Protein AF-A0A6A4VMK0-F1 (afdb_monomer_lite)

Sequence (117 aa):
MTNPLLDHQYSDLDQLSGPNRVLVPFLACGDLSGYDADLTYPLQLSEGAEYEYRPPNQPPINPPYQDAVEKKRTDQLAKPGGDCPTTPDAAVSLSASDVDRTAALSLQEPAGAEGDG

Radius of gyration: 29.6 Å; chains: 1; bounding box: 58×74×63 Å

Organism: Amphibalanus amphitrite (NCBI:txid1232801)

Secondary structure (DSSP, 8-state):
---TT-------GGG--GGGG--------S-TTS--TTS-----PPTTPPP-----SS--SS-TTHHHHHHHHTT-S----S-------------TT----------------PPP-

Structure (mmCIF, N/CA/C/O backbone):
data_AF-A0A6A4VMK0-F1
#
_entry.id   AF-A0A6A4VMK0-F1
#
loop_
_atom_site.group_PDB
_atom_site.id
_atom_site.type_symbol
_atom_site.label_atom_id
_atom_site.label_alt_id
_atom_site.label_comp_id
_atom_site.label_asym_id
_atom_site.label_entity_id
_atom_site.label_seq_id
_atom_site.pdbx_PDB_ins_code
_atom_site.Cartn_x
_atom_site.Cartn_y
_atom_site.Cartn_z
_atom_site.occupancy
_atom_site.B_iso_or_equiv
_atom_site.auth_seq_id
_atom_site.auth_comp_id
_atom_site.auth_asym_id
_atom_site.auth_atom_id
_atom_site.pdbx_PDB_model_num
ATOM 1 N N . MET A 1 1 ? -13.873 18.421 -17.972 1.00 53.84 1 MET A N 1
ATOM 2 C CA . MET A 1 1 ? -12.406 18.545 -18.091 1.00 53.84 1 MET A CA 1
ATOM 3 C C . MET A 1 1 ? -11.944 17.382 -18.947 1.00 53.84 1 MET A C 1
ATOM 5 O O . MET A 1 1 ? -12.157 16.248 -18.541 1.00 53.84 1 MET A O 1
ATOM 9 N N . THR A 1 2 ? -11.447 17.649 -20.152 1.00 66.62 2 THR A N 1
ATOM 10 C CA . THR A 1 2 ? -10.997 16.613 -21.097 1.00 66.62 2 THR A CA 1
ATOM 11 C C . THR A 1 2 ? -9.543 16.278 -20.784 1.00 66.62 2 THR A C 1
ATOM 13 O O . THR A 1 2 ? -8.748 17.195 -20.579 1.00 66.62 2 THR A O 1
ATOM 16 N N . ASN A 1 3 ? -9.206 14.992 -20.672 1.00 63.34 3 ASN A N 1
ATOM 17 C CA . ASN A 1 3 ? -7.841 14.562 -20.381 1.00 63.34 3 ASN A CA 1
ATOM 18 C C . ASN A 1 3 ? -6.935 14.925 -21.575 1.00 63.34 3 ASN A C 1
ATOM 20 O O . ASN A 1 3 ? -7.182 14.419 -22.667 1.00 63.34 3 ASN A O 1
ATOM 24 N N . PRO A 1 4 ? -5.898 15.765 -21.400 1.00 69.69 4 PRO A N 1
ATOM 25 C CA . PRO A 1 4 ? -5.036 16.200 -22.500 1.00 69.69 4 PRO A CA 1
ATOM 26 C C . PRO A 1 4 ? -4.181 15.072 -23.104 1.00 69.69 4 PRO A C 1
ATOM 28 O O . PRO A 1 4 ? -3.604 15.269 -24.165 1.00 69.69 4 PRO A O 1
ATOM 31 N N . LEU A 1 5 ? -4.099 13.903 -22.456 1.00 64.50 5 LEU A N 1
ATOM 32 C CA . LEU A 1 5 ? -3.435 12.705 -22.990 1.00 64.50 5 LEU A CA 1
ATOM 33 C C . LEU A 1 5 ? -4.340 11.868 -23.904 1.00 64.50 5 LEU A C 1
ATOM 35 O O . LEU A 1 5 ? -3.868 10.945 -24.558 1.00 64.50 5 LEU A O 1
ATOM 39 N N . LEU A 1 6 ? -5.639 12.163 -23.929 1.00 64.50 6 LEU A N 1
ATOM 40 C CA . LEU A 1 6 ? -6.609 11.532 -24.815 1.00 64.50 6 LEU A CA 1
ATOM 41 C C . LEU A 1 6 ? -7.049 12.591 -25.822 1.00 64.50 6 LEU A C 1
ATOM 43 O O . LEU A 1 6 ? -8.103 13.208 -25.687 1.00 64.50 6 LEU A O 1
ATOM 47 N N . ASP A 1 7 ? -6.207 12.823 -26.825 1.00 66.50 7 ASP A N 1
ATOM 48 C CA . ASP A 1 7 ? -6.467 13.778 -27.908 1.00 66.50 7 ASP A CA 1
ATOM 49 C C . ASP A 1 7 ? -7.640 13.357 -28.820 1.00 66.50 7 ASP A C 1
ATOM 51 O O . ASP A 1 7 ? -8.067 14.131 -29.678 1.00 66.50 7 ASP A O 1
ATOM 55 N N . HIS A 1 8 ? -8.188 12.150 -28.610 1.00 63.47 8 HIS A N 1
ATOM 56 C CA . HIS A 1 8 ? -9.253 11.523 -29.397 1.00 63.47 8 HIS A CA 1
ATOM 57 C C . HIS A 1 8 ? -8.963 11.511 -30.907 1.00 63.47 8 HIS A C 1
ATOM 59 O O . HIS A 1 8 ? -9.865 11.264 -31.711 1.00 63.47 8 HIS A O 1
ATOM 65 N N . GLN A 1 9 ? -7.704 11.715 -31.303 1.00 67.62 9 GLN A N 1
ATOM 66 C CA . GLN A 1 9 ? -7.255 11.637 -32.682 1.00 67.62 9 GLN A CA 1
ATOM 67 C C . GLN A 1 9 ? -6.930 10.181 -33.018 1.00 67.62 9 GLN A C 1
ATOM 69 O O . GLN A 1 9 ? -5.809 9.832 -33.383 1.00 67.62 9 GLN A O 1
ATOM 74 N N . TYR A 1 10 ? -7.937 9.309 -32.911 1.00 61.72 10 TYR A N 1
ATOM 75 C CA . TYR A 1 10 ? -7.879 7.945 -33.436 1.00 61.72 10 TYR A CA 1
ATOM 76 C C . TYR A 1 10 ? -7.913 8.021 -34.961 1.00 61.72 10 TYR A C 1
ATOM 78 O O . TYR A 1 10 ? -8.957 7.875 -35.593 1.00 61.72 10 TYR A O 1
ATOM 86 N N . SER A 1 11 ? -6.775 8.366 -35.548 1.00 61.66 11 SER A N 1
ATOM 87 C CA . SER A 1 11 ? -6.676 8.624 -36.975 1.00 61.66 11 SER A CA 1
ATOM 88 C C . SER A 1 11 ? -6.825 7.308 -37.736 1.00 61.66 11 SER A C 1
ATOM 90 O O . SER A 1 11 ? -5.925 6.476 -37.759 1.00 61.66 11 SER A O 1
ATOM 92 N N . ASP A 1 12 ? -8.017 7.157 -38.307 1.00 67.44 12 ASP A N 1
ATOM 93 C CA . ASP A 1 12 ? -8.429 6.246 -39.370 1.00 67.44 12 ASP A CA 1
ATOM 94 C C . ASP A 1 12 ? -8.102 4.754 -39.166 1.00 67.44 12 ASP A C 1
ATOM 96 O O . ASP A 1 12 ? -7.391 4.118 -39.946 1.00 67.44 12 ASP A O 1
ATOM 100 N N . LEU A 1 13 ? -8.697 4.161 -38.121 1.00 70.31 13 LEU A N 1
ATOM 101 C CA . LEU A 1 13 ? -8.710 2.702 -37.928 1.00 70.31 13 LEU A CA 1
ATOM 102 C C . LEU A 1 13 ? -9.263 1.954 -39.157 1.00 70.31 13 LEU A C 1
ATOM 104 O O . LEU A 1 13 ? -8.964 0.773 -39.347 1.00 70.31 13 LEU A O 1
ATOM 108 N N . ASP A 1 14 ? -10.031 2.637 -40.012 1.00 72.88 14 ASP A N 1
ATOM 109 C CA . ASP A 1 14 ? -10.562 2.078 -41.246 1.00 72.88 14 ASP A CA 1
ATOM 110 C C . ASP A 1 14 ? -9.512 1.902 -42.353 1.00 72.88 14 ASP A C 1
ATOM 112 O O . ASP A 1 14 ? -9.748 1.115 -43.272 1.00 72.88 14 ASP A O 1
ATOM 116 N N . GLN A 1 15 ? -8.334 2.528 -42.246 1.00 79.62 15 GLN A N 1
ATOM 117 C CA . GLN A 1 15 ? -7.203 2.309 -43.160 1.00 79.62 15 GLN A CA 1
ATOM 118 C C . GLN A 1 15 ? -6.342 1.096 -42.779 1.00 79.62 15 GLN A C 1
ATOM 120 O O . GLN A 1 15 ? -5.543 0.617 -43.590 1.00 79.62 15 GLN A O 1
ATOM 125 N N . LEU A 1 16 ? -6.492 0.569 -41.560 1.00 80.19 16 LEU A N 1
ATOM 126 C CA . LEU A 1 16 ? -5.772 -0.625 -41.132 1.00 80.19 16 LEU A CA 1
ATOM 127 C C . LEU A 1 16 ? -6.291 -1.837 -41.914 1.00 80.19 16 LEU A C 1
ATOM 129 O O . LEU A 1 16 ? -7.497 -2.030 -42.096 1.00 80.19 16 LEU A O 1
ATOM 133 N N . SER A 1 17 ? -5.368 -2.676 -42.378 1.00 83.19 17 SER A N 1
ATOM 134 C CA . SER A 1 17 ? -5.664 -3.906 -43.115 1.00 83.19 17 SER A CA 1
ATOM 135 C C . SER A 1 17 ? -4.905 -5.096 -42.530 1.00 83.19 17 SER A C 1
ATOM 137 O O . SER A 1 17 ? -3.923 -4.940 -41.797 1.00 83.19 17 SER A O 1
ATOM 139 N N . GLY A 1 18 ? -5.386 -6.305 -42.827 1.00 82.19 18 GLY A N 1
ATOM 140 C CA . GLY A 1 18 ? -4.782 -7.539 -42.328 1.00 82.19 18 GLY A CA 1
ATOM 141 C C . GLY A 1 18 ? -4.805 -7.631 -40.791 1.00 82.19 18 GLY A C 1
ATOM 142 O O . GLY A 1 18 ? -5.753 -7.149 -40.169 1.00 82.19 18 GLY A O 1
ATOM 143 N N . PRO A 1 19 ? -3.775 -8.229 -40.161 1.00 81.25 19 PRO A N 1
ATOM 144 C CA . PRO A 1 19 ? -3.701 -8.412 -38.707 1.00 81.25 19 PRO A CA 1
ATOM 145 C C . PRO A 1 19 ? -3.832 -7.117 -37.896 1.00 81.25 19 PRO A C 1
ATOM 147 O O . PRO A 1 19 ? -4.367 -7.142 -36.795 1.00 81.25 19 PRO A O 1
ATOM 150 N N . ASN A 1 20 ? -3.420 -5.977 -38.460 1.00 79.69 20 ASN A N 1
ATOM 151 C CA . ASN A 1 20 ? -3.481 -4.679 -37.786 1.00 79.69 20 ASN A CA 1
ATOM 152 C C . ASN A 1 20 ? -4.910 -4.103 -37.692 1.00 79.69 20 ASN A C 1
ATOM 154 O O . ASN A 1 20 ? -5.125 -3.173 -36.925 1.00 79.69 20 ASN A O 1
ATOM 158 N N . ARG A 1 21 ? -5.889 -4.641 -38.445 1.00 82.06 21 ARG A N 1
ATOM 159 C CA . ARG A 1 21 ? -7.324 -4.289 -38.322 1.00 82.06 21 ARG A CA 1
ATOM 160 C C . ARG A 1 21 ? -8.076 -5.205 -37.352 1.00 82.06 21 ARG A C 1
ATOM 162 O O . ARG A 1 21 ? -9.230 -4.947 -37.016 1.00 82.06 21 ARG A O 1
ATOM 169 N N . VAL A 1 22 ? -7.475 -6.322 -36.951 1.00 79.81 22 VAL A N 1
ATOM 170 C CA . VAL A 1 22 ? -8.162 -7.321 -36.133 1.00 79.81 22 VAL A CA 1
ATOM 171 C C . VAL A 1 22 ? -8.201 -6.824 -34.693 1.00 79.81 22 VAL A C 1
ATOM 173 O O . VAL A 1 22 ? -7.223 -6.932 -33.957 1.00 79.81 22 VAL A O 1
ATOM 176 N N . LEU A 1 23 ? -9.350 -6.288 -34.282 1.00 77.06 23 LEU A N 1
ATOM 177 C CA . LEU A 1 23 ? -9.625 -6.047 -32.871 1.00 77.06 23 LEU A CA 1
ATOM 178 C C . LEU A 1 23 ? -9.799 -7.401 -32.191 1.00 77.06 23 LEU A C 1
ATOM 180 O O . LEU A 1 23 ? -10.775 -8.113 -32.433 1.00 77.06 23 LEU A O 1
ATOM 184 N N . VAL A 1 24 ? -8.827 -7.765 -31.361 1.00 77.12 24 VAL A N 1
ATOM 185 C CA . VAL A 1 24 ? -8.915 -8.975 -30.548 1.00 77.12 24 VAL A CA 1
ATOM 186 C C . VAL A 1 24 ? -10.094 -8.793 -29.589 1.00 77.12 24 VAL A C 1
ATOM 188 O O . VAL A 1 24 ? -10.089 -7.823 -28.826 1.00 77.12 24 VAL A O 1
ATOM 191 N N . PRO A 1 25 ? -11.116 -9.671 -29.619 1.00 79.50 25 PRO A N 1
ATOM 192 C CA . PRO A 1 25 ? -12.228 -9.568 -28.692 1.00 79.50 25 PRO A CA 1
ATOM 193 C C . PRO A 1 25 ? -11.684 -9.729 -27.275 1.00 79.50 25 PRO A C 1
ATOM 195 O O . PRO A 1 25 ? -11.185 -10.789 -26.897 1.00 79.50 25 PRO A O 1
ATOM 198 N N . PHE A 1 26 ? -11.747 -8.649 -26.505 1.00 77.81 26 PHE A N 1
ATOM 199 C CA . PHE A 1 26 ? -11.390 -8.682 -25.101 1.00 77.81 26 PHE A CA 1
ATOM 200 C C . PHE A 1 26 ? -12.545 -9.315 -24.330 1.00 77.81 26 PHE A C 1
ATOM 202 O O . PHE A 1 26 ? -13.646 -8.766 -24.280 1.00 77.81 26 PHE A O 1
ATOM 209 N N . LEU A 1 27 ? -12.292 -10.481 -23.742 1.00 79.06 27 LEU A N 1
ATOM 210 C CA . LEU A 1 27 ? -13.208 -11.116 -22.810 1.00 79.06 27 LEU A CA 1
ATOM 211 C C . LEU A 1 27 ? -12.693 -10.846 -21.398 1.00 79.06 27 LEU A C 1
ATOM 213 O O . LEU A 1 27 ? -11.690 -11.422 -20.980 1.00 79.06 27 LEU A O 1
ATOM 217 N N . ALA A 1 28 ? -13.373 -9.958 -20.676 1.00 77.31 28 ALA A N 1
ATOM 218 C CA . ALA A 1 28 ? -13.147 -9.816 -19.247 1.00 77.31 28 ALA A CA 1
ATOM 219 C C . ALA A 1 28 ? -13.623 -11.105 -18.559 1.00 77.31 28 ALA A C 1
ATOM 221 O O . ALA A 1 28 ? -14.809 -11.432 -18.600 1.00 77.31 28 ALA A O 1
ATOM 222 N N . CYS A 1 29 ? -12.693 -11.848 -17.966 1.00 72.56 29 CYS A N 1
ATOM 223 C CA . CYS A 1 29 ? -12.980 -13.075 -17.233 1.00 72.56 29 CYS A CA 1
ATOM 224 C C . CYS A 1 29 ? -12.889 -12.786 -15.735 1.00 72.56 29 CYS A C 1
ATOM 226 O O . CYS A 1 29 ? -11.840 -12.371 -15.250 1.00 72.56 29 CYS A O 1
ATOM 228 N N . GLY A 1 30 ? -13.973 -13.020 -15.005 1.00 76.88 30 GLY A N 1
ATOM 229 C CA . GLY A 1 30 ? -14.033 -12.820 -13.563 1.00 76.88 30 GLY A CA 1
ATOM 230 C C . GLY A 1 30 ? -15.471 -12.893 -13.075 1.00 76.88 30 GLY A C 1
ATOM 231 O O . GLY A 1 30 ? -16.401 -12.588 -13.821 1.00 76.88 30 GLY A O 1
ATOM 232 N N . ASP A 1 31 ? -15.655 -13.335 -11.838 1.00 78.81 31 ASP A N 1
ATOM 233 C CA . ASP A 1 31 ? -16.954 -13.292 -11.184 1.00 78.81 31 ASP A CA 1
ATOM 234 C C . ASP A 1 31 ? -17.146 -11.919 -10.532 1.00 78.81 31 ASP A C 1
ATOM 236 O O . ASP A 1 31 ? -16.344 -11.503 -9.699 1.00 78.81 31 ASP A O 1
ATOM 240 N N . LEU A 1 32 ? -18.213 -11.219 -10.916 1.00 76.56 32 LEU A N 1
ATOM 241 C CA . LEU A 1 32 ? -18.583 -9.930 -10.325 1.00 76.56 32 LEU A CA 1
ATOM 242 C C . LEU A 1 32 ? -19.297 -10.087 -8.977 1.00 76.56 32 LEU A C 1
ATOM 244 O O . LEU A 1 32 ? -19.632 -9.092 -8.341 1.00 76.56 32 LEU A O 1
ATOM 248 N N . SER A 1 33 ? -19.579 -11.322 -8.557 1.00 83.25 33 SER A N 1
ATOM 249 C CA . SER A 1 33 ? -20.255 -11.611 -7.295 1.00 83.25 33 SER A CA 1
ATOM 250 C C . SER A 1 33 ? -19.313 -11.650 -6.082 1.00 83.25 33 SER A C 1
ATOM 252 O O . SER A 1 33 ? -19.782 -11.721 -4.945 1.00 83.25 33 SER A O 1
ATOM 254 N N . GLY A 1 34 ? -17.994 -11.585 -6.310 1.00 82.56 34 GLY A N 1
ATOM 255 C CA . GLY A 1 34 ? -16.959 -11.713 -5.285 1.00 82.56 34 GLY A CA 1
ATOM 256 C C . GLY A 1 34 ? -16.288 -10.403 -4.865 1.00 82.56 34 GLY A C 1
ATOM 257 O O . GLY A 1 34 ? -16.571 -9.322 -5.377 1.00 82.56 34 GLY A O 1
ATOM 258 N N . TYR A 1 35 ? -15.361 -10.521 -3.914 1.00 85.50 35 TYR A N 1
ATOM 259 C CA . TYR A 1 35 ? -14.512 -9.413 -3.493 1.00 85.50 35 TYR A CA 1
ATOM 260 C C . TYR A 1 35 ? -13.532 -9.038 -4.608 1.00 85.50 35 TYR A C 1
ATOM 262 O O . TYR A 1 35 ? -12.712 -9.851 -5.029 1.00 85.50 35 TYR A O 1
ATOM 270 N N . ASP A 1 36 ? -13.612 -7.792 -5.051 1.00 87.00 36 ASP A N 1
ATOM 271 C CA . ASP A 1 36 ? -12.612 -7.168 -5.916 1.00 87.00 36 ASP A CA 1
ATOM 272 C C . ASP A 1 36 ? -11.305 -6.897 -5.147 1.00 87.00 36 ASP A C 1
ATOM 274 O O . ASP A 1 36 ? -11.332 -6.316 -4.061 1.00 87.00 36 ASP A O 1
ATOM 278 N N . ALA A 1 37 ? -10.164 -7.304 -5.706 1.00 84.62 37 ALA A N 1
ATOM 279 C CA . ALA A 1 37 ? -8.848 -7.086 -5.108 1.00 84.62 37 ALA A CA 1
ATOM 280 C C . ALA A 1 37 ? -8.450 -5.600 -5.071 1.00 84.62 37 ALA A C 1
ATOM 282 O O . ALA A 1 37 ? -7.656 -5.206 -4.215 1.00 84.62 37 ALA A O 1
ATOM 283 N N . ASP A 1 38 ? -9.029 -4.782 -5.955 1.00 88.25 38 ASP A N 1
ATOM 284 C CA . ASP A 1 38 ? -8.747 -3.346 -6.036 1.00 88.25 38 ASP A CA 1
ATOM 285 C C . ASP A 1 38 ? -9.627 -2.516 -5.082 1.00 88.25 38 ASP A C 1
ATOM 287 O O . ASP A 1 38 ? -9.432 -1.305 -4.934 1.00 88.25 38 ASP A O 1
ATOM 291 N N . LEU A 1 39 ? -10.583 -3.150 -4.391 1.00 88.00 39 LEU A N 1
ATOM 292 C CA . LEU A 1 39 ? -11.480 -2.482 -3.452 1.00 88.00 39 LEU A CA 1
ATOM 293 C C . LEU A 1 39 ? -11.077 -2.704 -1.995 1.00 88.00 39 LEU A C 1
ATOM 295 O O . LEU A 1 39 ? -10.587 -3.751 -1.579 1.00 88.00 39 LEU A O 1
ATOM 299 N N . THR A 1 40 ? -11.355 -1.689 -1.180 1.00 91.00 40 THR A N 1
ATOM 300 C CA . THR A 1 40 ? -11.223 -1.772 0.276 1.00 91.00 40 THR A CA 1
ATOM 301 C C . THR A 1 40 ? -12.589 -2.046 0.896 1.00 91.00 40 THR A C 1
ATOM 303 O O . THR A 1 40 ? -13.507 -1.238 0.754 1.00 91.00 40 THR A O 1
ATOM 306 N N . TYR A 1 41 ? -12.717 -3.167 1.609 1.00 89.00 41 TYR A N 1
ATOM 307 C CA . TYR A 1 41 ? -13.944 -3.567 2.304 1.00 89.00 41 TYR A CA 1
ATOM 308 C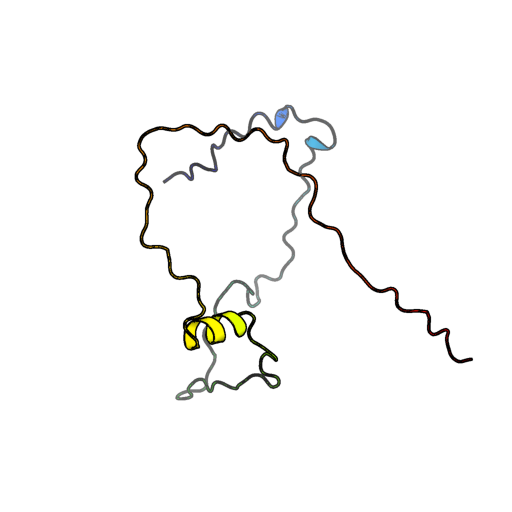 C . TYR A 1 41 ? -13.828 -3.334 3.814 1.00 89.00 41 TYR A C 1
ATOM 310 O O . TYR A 1 41 ? -12.745 -3.493 4.382 1.00 89.00 41 TYR A O 1
ATOM 318 N N . PRO A 1 42 ? -14.934 -2.986 4.493 1.00 88.81 42 PRO A N 1
ATOM 319 C CA . PRO A 1 42 ? -14.951 -2.905 5.946 1.00 88.81 42 PRO A CA 1
ATOM 320 C C . PRO A 1 42 ? -14.755 -4.292 6.572 1.00 88.81 42 PRO A C 1
ATOM 322 O O . PRO A 1 42 ? -15.254 -5.299 6.066 1.00 88.81 42 PRO A O 1
ATOM 325 N N . LEU A 1 43 ? -14.057 -4.337 7.708 1.00 89.69 43 LEU A N 1
ATOM 326 C CA . LEU A 1 43 ? -13.891 -5.566 8.478 1.00 89.69 43 LEU A CA 1
ATOM 327 C C . LEU A 1 43 ? -15.224 -5.978 9.109 1.00 89.69 43 LEU A C 1
ATOM 329 O O . LEU A 1 43 ? -15.879 -5.184 9.783 1.00 89.69 43 LEU A O 1
ATOM 333 N N . GLN A 1 44 ? -15.602 -7.240 8.921 1.00 90.50 44 GLN A N 1
ATOM 334 C CA . GLN A 1 44 ? -16.760 -7.838 9.581 1.00 90.50 44 GLN A CA 1
ATOM 335 C C . GLN A 1 44 ? -16.364 -8.263 10.998 1.00 90.50 44 GLN A C 1
ATOM 337 O O . GLN A 1 44 ? -15.923 -9.388 11.226 1.00 90.50 44 GLN A O 1
ATOM 342 N N . LEU A 1 45 ? -16.469 -7.332 11.943 1.00 92.81 45 LEU A N 1
ATOM 343 C CA . LEU A 1 45 ? -16.208 -7.572 13.361 1.00 92.81 45 LEU A CA 1
ATOM 344 C C . LEU A 1 45 ? -17.522 -7.897 14.086 1.00 92.81 45 LEU A C 1
ATOM 346 O O . LEU A 1 45 ? -18.588 -7.414 13.703 1.00 92.81 45 LEU A O 1
ATOM 350 N N . SER A 1 46 ? -17.458 -8.716 15.138 1.00 92.56 46 SER A N 1
ATOM 351 C CA . SER A 1 46 ? -18.601 -8.919 16.037 1.00 92.56 46 SER A CA 1
ATOM 352 C C . SER A 1 46 ? -18.967 -7.615 16.753 1.00 92.56 46 SER A C 1
ATOM 354 O O . SER A 1 46 ? -18.113 -6.747 16.929 1.00 92.56 46 SER A O 1
ATOM 356 N N . GLU A 1 47 ? -20.217 -7.476 17.199 1.00 91.56 47 GLU A N 1
ATOM 357 C CA . GLU A 1 47 ? -20.669 -6.274 17.910 1.00 91.56 47 GLU A CA 1
ATOM 358 C C . GLU A 1 47 ? -19.746 -5.935 19.093 1.00 91.56 47 GLU A C 1
ATOM 360 O O . GLU A 1 47 ? -19.506 -6.763 19.973 1.00 91.56 47 GLU A O 1
ATOM 365 N N . GLY A 1 48 ? -19.200 -4.716 19.087 1.00 88.81 48 GLY A N 1
ATOM 366 C CA . GLY A 1 48 ? -18.276 -4.229 20.115 1.00 88.81 48 GLY A CA 1
ATOM 367 C C . GLY A 1 48 ? -16.837 -4.750 20.017 1.00 88.81 48 GLY A C 1
ATOM 368 O O . GLY A 1 48 ? -16.030 -4.407 20.877 1.00 88.81 48 GLY A O 1
ATOM 369 N N . ALA A 1 49 ? -16.491 -5.552 19.005 1.00 92.06 49 ALA A N 1
ATOM 370 C CA . ALA A 1 49 ? -15.111 -5.965 18.773 1.00 92.06 49 ALA A CA 1
ATOM 371 C C . ALA A 1 49 ? -14.340 -4.919 17.962 1.00 92.06 49 ALA A C 1
ATOM 373 O O . ALA A 1 49 ? -14.836 -4.374 16.975 1.00 92.06 49 ALA A O 1
ATOM 374 N N . GLU A 1 50 ? -13.096 -4.685 18.368 1.00 93.19 50 GLU A N 1
ATOM 375 C CA . GLU A 1 50 ? -12.136 -3.845 17.658 1.00 93.19 50 GLU A CA 1
ATOM 376 C C . GLU A 1 50 ? -11.130 -4.713 16.894 1.00 93.19 50 GLU A C 1
ATOM 378 O O . GLU A 1 50 ? -10.898 -5.878 17.225 1.00 93.19 50 GLU A O 1
ATOM 383 N N . TYR A 1 51 ? -10.528 -4.146 15.851 1.00 92.56 51 TYR A N 1
ATOM 384 C CA . TYR A 1 51 ? -9.477 -4.827 15.104 1.00 92.56 51 TYR A CA 1
ATOM 385 C C . TYR A 1 51 ? -8.220 -5.006 15.968 1.00 92.56 51 TYR A C 1
ATOM 387 O O . TYR A 1 51 ? -7.626 -4.032 16.429 1.00 92.56 51 TYR A O 1
ATOM 395 N N . GLU A 1 52 ? -7.776 -6.252 16.129 1.00 93.44 52 GLU A N 1
ATOM 396 C CA . GLU A 1 52 ? -6.510 -6.585 16.780 1.00 93.44 52 GLU A CA 1
ATOM 397 C C . GLU A 1 52 ? -5.412 -6.783 15.723 1.00 93.44 52 GLU A C 1
ATOM 399 O O . GLU A 1 52 ? -5.415 -7.761 14.971 1.00 93.44 52 GLU A O 1
ATOM 404 N N . TYR A 1 53 ? -4.441 -5.869 15.676 1.00 93.38 53 TYR A N 1
ATOM 405 C CA . TYR A 1 53 ? -3.278 -6.018 14.804 1.00 93.38 53 TYR A CA 1
ATOM 406 C C . TYR A 1 53 ? -2.380 -7.167 15.277 1.00 93.38 53 TYR A C 1
ATOM 408 O O . TYR A 1 53 ? -1.908 -7.174 16.415 1.00 93.38 53 TYR A O 1
ATOM 416 N N . ARG A 1 54 ? -2.078 -8.106 14.373 1.00 92.38 54 ARG A N 1
ATOM 417 C CA . ARG A 1 54 ? -1.114 -9.187 14.613 1.00 92.38 54 ARG A CA 1
ATOM 418 C C . ARG A 1 54 ? 0.138 -8.959 13.770 1.00 92.38 54 ARG A C 1
ATOM 420 O O . ARG A 1 54 ? 0.012 -8.765 12.560 1.00 92.38 54 ARG A O 1
ATOM 427 N N . PRO A 1 55 ? 1.341 -8.981 14.368 1.00 91.81 55 PRO A N 1
ATOM 428 C CA . PRO A 1 55 ? 2.565 -8.838 13.597 1.00 91.81 55 PRO A CA 1
ATOM 429 C C . PRO A 1 55 ? 2.755 -10.046 12.664 1.00 91.81 55 PRO A C 1
ATOM 431 O O . PRO A 1 55 ? 2.303 -11.150 12.989 1.00 91.81 55 PRO A O 1
ATOM 434 N N . PRO A 1 56 ? 3.440 -9.868 11.522 1.00 91.56 56 PRO A N 1
ATOM 435 C CA . PRO A 1 56 ? 3.785 -10.982 10.648 1.00 91.56 56 PRO A CA 1
ATOM 436 C C . PRO A 1 56 ? 4.643 -12.007 11.401 1.00 91.56 56 PRO A C 1
ATOM 438 O O . PRO A 1 56 ? 5.466 -11.649 12.244 1.00 91.56 56 PRO A O 1
ATOM 441 N N . ASN A 1 57 ? 4.467 -13.288 11.070 1.00 91.62 57 ASN A N 1
ATOM 442 C CA . ASN A 1 57 ? 5.241 -14.387 11.659 1.00 91.62 57 ASN A CA 1
ATOM 443 C C . ASN A 1 57 ? 6.752 -14.227 11.429 1.00 91.62 57 ASN A C 1
ATOM 445 O O . ASN A 1 57 ? 7.553 -14.629 12.269 1.00 91.62 57 ASN A O 1
ATOM 449 N N . GLN A 1 58 ? 7.127 -13.634 10.297 1.00 90.94 58 GLN A N 1
ATOM 450 C CA . GLN A 1 58 ? 8.490 -13.268 9.961 1.00 90.94 58 GLN A CA 1
ATOM 451 C C . GLN A 1 58 ? 8.532 -11.768 9.671 1.00 90.94 58 GLN A C 1
ATOM 453 O O . GLN A 1 58 ? 7.955 -11.323 8.674 1.00 90.94 58 GLN A O 1
ATOM 458 N N . PRO A 1 59 ? 9.178 -10.962 10.530 1.00 85.06 59 PRO A N 1
ATOM 459 C CA . PRO A 1 59 ? 9.389 -9.562 10.218 1.00 85.06 59 PRO A CA 1
ATOM 460 C C . PRO A 1 59 ? 10.329 -9.445 9.008 1.00 85.06 59 PRO A C 1
ATOM 462 O O . PRO A 1 59 ? 11.135 -10.349 8.765 1.00 85.06 59 PRO A O 1
ATOM 465 N N . PRO A 1 60 ? 10.270 -8.334 8.257 1.00 85.88 60 PRO A N 1
ATOM 466 C CA . PRO A 1 60 ? 11.265 -8.043 7.235 1.00 85.88 60 PRO A CA 1
ATOM 467 C C . PRO A 1 60 ? 12.679 -8.212 7.803 1.00 85.88 60 PRO A C 1
ATOM 469 O O . PRO A 1 60 ? 13.021 -7.583 8.803 1.00 85.88 60 PRO A O 1
ATOM 472 N N . ILE A 1 61 ? 13.482 -9.076 7.171 1.00 84.81 61 ILE A N 1
ATOM 473 C CA . ILE A 1 61 ? 14.831 -9.437 7.646 1.00 84.81 61 ILE A CA 1
ATOM 474 C C . ILE A 1 61 ? 15.731 -8.199 7.694 1.00 84.81 61 ILE A C 1
ATOM 476 O O . ILE A 1 61 ? 16.589 -8.087 8.566 1.00 84.81 61 ILE A O 1
ATOM 480 N N . ASN A 1 62 ? 15.508 -7.253 6.780 1.00 85.75 62 ASN A N 1
ATOM 481 C CA . ASN A 1 62 ? 16.161 -5.961 6.803 1.00 85.75 62 ASN A CA 1
ATOM 482 C C . ASN A 1 62 ? 15.367 -4.929 5.982 1.00 85.75 62 ASN A C 1
ATOM 484 O O . ASN A 1 62 ? 15.065 -5.218 4.818 1.00 85.75 62 ASN A O 1
ATOM 488 N N . PRO A 1 63 ? 14.981 -3.753 6.518 1.00 84.62 63 PRO A N 1
ATOM 489 C CA . PRO A 1 63 ? 14.348 -2.740 5.686 1.00 84.62 63 PRO A CA 1
ATOM 490 C C . PRO A 1 63 ? 15.317 -2.261 4.588 1.00 84.62 63 PRO A C 1
ATOM 492 O O . PRO A 1 63 ? 16.472 -1.967 4.895 1.00 84.62 63 PRO A O 1
ATOM 495 N N . PRO A 1 64 ? 14.862 -2.066 3.333 1.00 87.88 64 PRO A N 1
ATOM 496 C CA . PRO A 1 64 ? 15.702 -1.550 2.239 1.00 87.88 64 PRO A CA 1
ATOM 497 C C . PRO A 1 64 ? 16.389 -0.207 2.537 1.00 87.88 64 PRO A C 1
ATOM 499 O O . PRO A 1 64 ? 17.336 0.183 1.863 1.00 87.88 64 PRO A O 1
ATOM 502 N N . TYR A 1 65 ? 15.893 0.521 3.537 1.00 89.88 65 TYR A N 1
ATOM 503 C CA . TYR A 1 65 ? 16.375 1.829 3.965 1.00 89.88 65 TYR A CA 1
ATOM 504 C C . TYR A 1 65 ? 17.219 1.790 5.250 1.00 89.88 65 TYR A C 1
ATOM 506 O O . TYR A 1 65 ? 17.473 2.856 5.815 1.00 89.88 65 TYR A O 1
ATOM 514 N N . GLN A 1 66 ? 17.654 0.616 5.731 1.00 91.44 66 GLN A N 1
ATOM 515 C CA . GLN A 1 66 ? 18.472 0.514 6.948 1.00 91.44 66 GLN A CA 1
ATOM 516 C C . GLN A 1 66 ? 19.710 1.420 6.866 1.00 91.44 66 GLN A C 1
ATOM 518 O O . GLN A 1 66 ? 19.877 2.305 7.705 1.00 91.44 66 GLN A O 1
ATOM 523 N N . ASP A 1 67 ? 20.506 1.285 5.805 1.00 92.12 67 ASP A N 1
ATOM 524 C CA . ASP A 1 67 ? 21.731 2.064 5.598 1.00 92.12 67 ASP A CA 1
ATOM 525 C C . ASP A 1 67 ? 21.471 3.572 5.568 1.00 92.12 67 ASP A C 1
ATOM 527 O O . ASP A 1 67 ? 22.265 4.369 6.065 1.00 92.12 67 ASP A O 1
ATOM 531 N N . ALA A 1 68 ? 20.351 3.991 4.974 1.00 90.94 68 ALA A N 1
ATOM 532 C CA . ALA A 1 68 ? 19.977 5.399 4.909 1.00 90.94 68 ALA A CA 1
ATOM 533 C C . ALA A 1 68 ? 19.625 5.945 6.301 1.00 90.94 68 ALA A C 1
ATOM 535 O O . ALA A 1 68 ? 20.016 7.062 6.646 1.00 90.94 68 ALA A O 1
ATOM 536 N N . VAL A 1 69 ? 18.921 5.155 7.117 1.00 91.50 69 VAL A N 1
ATOM 537 C CA . VAL A 1 69 ? 18.604 5.498 8.510 1.00 91.50 69 VAL A CA 1
ATOM 538 C C . VAL A 1 69 ? 19.876 5.570 9.351 1.00 91.50 69 VAL A C 1
ATOM 540 O O . VAL A 1 69 ? 20.035 6.514 10.127 1.00 91.50 69 VAL A O 1
ATOM 543 N N . GLU A 1 70 ? 20.803 4.632 9.169 1.00 94.81 70 GLU A N 1
ATOM 544 C CA . GLU A 1 70 ? 22.098 4.636 9.851 1.00 94.81 70 GLU A CA 1
ATOM 545 C C . GLU A 1 70 ? 22.938 5.853 9.462 1.00 94.81 70 GLU A C 1
ATOM 547 O O . GLU A 1 70 ? 23.361 6.594 10.348 1.00 94.81 70 GLU A O 1
ATOM 552 N N . LYS A 1 71 ? 23.089 6.139 8.162 1.00 94.62 71 LYS A N 1
ATOM 553 C CA . LYS A 1 71 ? 23.800 7.328 7.653 1.00 94.62 71 LYS A CA 1
ATOM 554 C C . LYS A 1 71 ? 23.183 8.633 8.143 1.00 94.62 71 LYS A C 1
ATOM 556 O O . LYS A 1 71 ? 23.903 9.576 8.460 1.00 94.62 71 LYS A O 1
ATOM 561 N N . LYS A 1 72 ? 21.851 8.702 8.237 1.00 93.44 72 LYS A N 1
ATOM 562 C CA . LYS A 1 72 ? 21.152 9.853 8.823 1.00 93.44 72 LYS A CA 1
ATOM 563 C C . LYS A 1 72 ? 21.449 9.987 10.318 1.00 93.44 72 LYS A C 1
ATOM 565 O O . LYS A 1 72 ? 21.661 11.096 10.795 1.00 93.44 72 LYS A O 1
ATOM 570 N N . ARG A 1 73 ? 21.476 8.876 11.061 1.00 94.25 73 ARG A N 1
ATOM 571 C CA . ARG A 1 73 ? 21.790 8.863 12.499 1.00 94.25 73 ARG A CA 1
ATOM 572 C C . ARG A 1 73 ? 23.241 9.258 12.779 1.00 94.25 73 ARG A C 1
ATOM 574 O O . ARG A 1 73 ? 23.501 9.885 13.801 1.00 94.25 73 ARG A O 1
ATOM 581 N N . THR A 1 74 ? 24.167 8.893 11.898 1.00 96.38 74 THR A N 1
ATOM 582 C CA . THR A 1 74 ? 25.600 9.189 12.025 1.00 96.38 74 THR A CA 1
ATOM 583 C C . THR A 1 74 ? 26.024 10.500 11.356 1.00 96.38 74 THR A C 1
ATOM 585 O O . THR A 1 74 ? 27.217 10.784 11.315 1.00 96.38 74 THR A O 1
ATOM 588 N N . ASP A 1 75 ? 25.075 11.301 10.850 1.00 88.69 75 ASP A N 1
ATOM 589 C CA . ASP A 1 75 ? 25.317 12.546 10.096 1.00 88.69 75 ASP A CA 1
ATOM 590 C C . ASP A 1 75 ? 26.293 12.367 8.910 1.00 88.69 75 ASP A C 1
ATOM 592 O O . ASP A 1 75 ? 27.052 13.262 8.544 1.00 88.69 75 ASP A O 1
ATOM 596 N N . GLN A 1 76 ? 26.264 11.178 8.299 1.00 90.31 76 GLN A N 1
ATOM 597 C CA . GLN A 1 76 ? 27.018 10.811 7.094 1.00 90.31 76 GLN A CA 1
ATOM 598 C C . GLN A 1 76 ? 26.189 10.978 5.814 1.00 90.31 76 GLN A C 1
ATOM 600 O O . GLN A 1 76 ? 26.625 10.609 4.723 1.00 90.31 76 GLN A O 1
ATOM 605 N N . LEU A 1 77 ? 24.961 11.485 5.932 1.00 85.62 77 LEU A N 1
ATOM 606 C CA . LEU A 1 77 ? 24.133 11.795 4.777 1.00 85.62 77 LEU A CA 1
ATOM 607 C C . LEU A 1 77 ? 24.736 12.998 4.041 1.00 85.62 77 LEU A C 1
ATOM 609 O O . LEU A 1 77 ? 25.175 13.958 4.676 1.00 85.62 77 LEU A O 1
ATOM 613 N N . ALA A 1 78 ? 24.750 1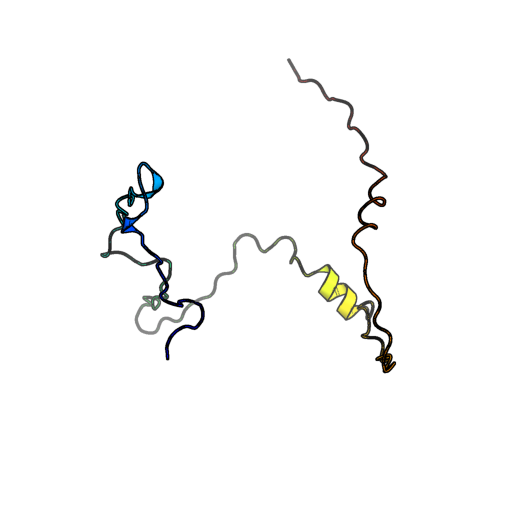2.958 2.707 1.00 84.19 78 ALA A N 1
ATOM 614 C CA . ALA A 1 78 ? 25.221 14.085 1.913 1.00 84.19 78 ALA A CA 1
ATOM 615 C C . ALA A 1 78 ? 24.410 15.333 2.286 1.00 84.19 78 ALA A C 1
ATOM 617 O O . ALA A 1 78 ? 23.195 15.387 2.078 1.00 84.19 78 ALA A O 1
ATOM 618 N N . LYS A 1 79 ? 25.077 16.324 2.879 1.00 80.88 79 LYS A N 1
ATOM 619 C CA . LYS A 1 79 ? 24.458 17.619 3.145 1.00 80.88 79 LYS A CA 1
ATOM 620 C C . LYS A 1 79 ? 24.260 18.280 1.784 1.00 80.88 79 LYS A C 1
ATOM 622 O O . LYS A 1 79 ? 25.220 18.294 1.009 1.00 80.88 79 LYS A O 1
ATOM 627 N N . PRO A 1 80 ? 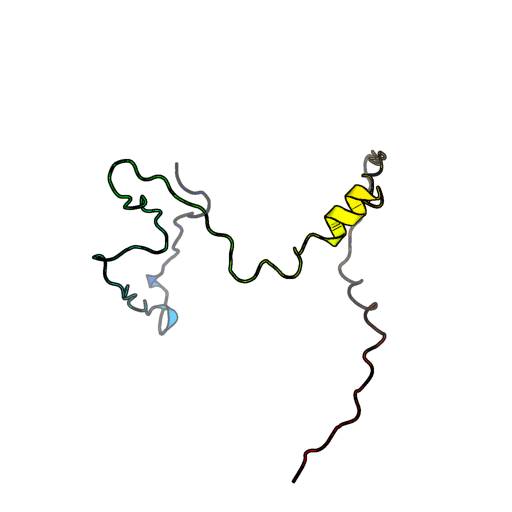23.059 18.786 1.455 1.00 73.69 80 PRO A N 1
ATOM 628 C CA . PRO A 1 80 ? 22.921 19.611 0.267 1.00 73.69 80 PRO A CA 1
ATOM 629 C C . PRO A 1 80 ? 23.908 20.765 0.437 1.00 73.69 80 PRO A C 1
ATOM 631 O O . PRO A 1 80 ? 23.796 21.540 1.388 1.00 73.69 80 PRO A O 1
ATOM 634 N N . GLY A 1 81 ? 24.939 20.795 -0.410 1.00 67.44 81 GLY A N 1
ATOM 635 C CA . GLY A 1 81 ? 25.906 21.880 -0.418 1.00 67.44 81 GLY A CA 1
ATOM 636 C C . GLY A 1 81 ? 25.124 23.174 -0.567 1.00 67.44 81 GLY A C 1
ATOM 637 O O . GLY A 1 81 ? 24.324 23.306 -1.491 1.00 67.44 81 GLY A O 1
ATOM 638 N N . GLY A 1 82 ? 25.307 24.097 0.372 1.00 61.97 82 GLY A N 1
ATOM 639 C CA . GLY A 1 82 ? 24.656 25.406 0.379 1.00 61.97 82 GLY A CA 1
ATOM 640 C C . GLY A 1 82 ? 25.158 26.341 -0.719 1.00 61.97 82 GLY A C 1
ATOM 641 O O . GLY A 1 82 ? 25.073 27.551 -0.552 1.00 61.97 82 GLY A O 1
ATOM 642 N N . ASP A 1 83 ? 25.649 25.794 -1.827 1.00 56.84 83 ASP A N 1
ATOM 643 C CA . ASP A 1 83 ? 26.196 26.535 -2.943 1.00 56.84 83 ASP A CA 1
ATOM 644 C C . ASP A 1 83 ? 25.361 26.166 -4.166 1.00 56.84 83 ASP A C 1
ATOM 646 O O . ASP A 1 83 ? 25.637 25.212 -4.888 1.00 56.84 83 ASP A O 1
ATOM 650 N N . CYS A 1 84 ? 24.286 26.922 -4.375 1.00 48.28 84 CYS A N 1
ATOM 651 C CA . CYS A 1 84 ? 23.759 27.105 -5.716 1.00 48.28 84 CYS A CA 1
ATOM 652 C C . CYS A 1 84 ? 24.804 27.943 -6.470 1.00 48.28 84 CYS A C 1
ATOM 654 O O . CYS A 1 84 ? 24.956 29.125 -6.135 1.00 48.28 84 CYS A O 1
ATOM 656 N N . PRO A 1 85 ? 25.548 27.407 -7.459 1.00 52.41 85 PRO A N 1
ATOM 657 C CA . PRO A 1 85 ? 26.249 28.271 -8.384 1.00 52.41 85 PRO A CA 1
ATOM 658 C C . PRO A 1 85 ? 25.185 28.979 -9.219 1.00 52.41 85 PRO A C 1
ATOM 660 O O . PRO A 1 85 ? 24.712 28.491 -10.242 1.00 52.41 85 PRO A O 1
ATOM 663 N N . THR A 1 86 ? 24.804 30.166 -8.757 1.00 51.53 86 THR A N 1
ATOM 664 C CA . THR A 1 86 ? 24.190 31.176 -9.611 1.00 51.53 86 THR A CA 1
ATOM 665 C C . THR A 1 86 ? 25.288 31.644 -10.564 1.00 51.53 86 THR A C 1
ATOM 667 O O . THR A 1 86 ? 25.957 32.643 -10.320 1.00 51.53 86 THR A O 1
ATOM 670 N N . THR A 1 87 ? 25.546 30.886 -11.624 1.00 48.66 87 THR A N 1
ATOM 671 C CA . THR A 1 87 ? 26.244 31.417 -12.793 1.00 48.66 87 THR A CA 1
ATOM 672 C C . THR A 1 87 ? 25.183 31.716 -13.843 1.00 48.66 87 THR A C 1
ATOM 674 O O . THR A 1 87 ? 24.540 30.773 -14.313 1.00 48.66 87 THR A O 1
ATOM 677 N N . PRO A 1 88 ? 24.944 32.991 -14.199 1.00 54.28 88 PRO A N 1
ATOM 678 C CA . PRO A 1 88 ? 24.171 33.290 -15.389 1.00 54.28 88 PRO A CA 1
ATOM 679 C C . PRO A 1 88 ? 24.983 32.836 -16.611 1.00 54.28 88 PRO A C 1
ATOM 681 O O . PRO A 1 88 ? 26.181 33.094 -16.693 1.00 54.28 88 PRO A O 1
ATOM 684 N N . ASP A 1 89 ? 24.310 32.137 -17.522 1.00 47.50 89 ASP A N 1
ATOM 685 C CA . ASP A 1 89 ? 24.732 31.839 -18.894 1.00 47.50 89 ASP A CA 1
ATOM 686 C C . ASP A 1 89 ? 26.080 31.125 -19.103 1.00 47.50 89 ASP A C 1
ATOM 688 O O . ASP A 1 89 ? 27.101 31.724 -19.435 1.00 47.50 89 ASP A O 1
ATOM 692 N N . ALA A 1 90 ? 26.040 29.792 -19.090 1.00 43.53 90 ALA A N 1
ATOM 693 C CA . ALA A 1 90 ? 26.894 28.994 -19.967 1.00 43.53 90 ALA A CA 1
ATOM 694 C C . ALA A 1 90 ? 26.149 27.718 -20.375 1.00 43.53 90 ALA A C 1
ATOM 696 O O . ALA A 1 90 ? 26.084 26.741 -19.630 1.00 43.53 90 ALA A O 1
ATOM 697 N N . ALA A 1 91 ? 25.560 27.739 -21.570 1.00 52.09 91 ALA A N 1
ATOM 698 C CA . ALA A 1 91 ? 25.031 26.553 -22.223 1.00 52.09 91 ALA A CA 1
ATOM 699 C C . ALA A 1 91 ? 26.171 25.545 -22.456 1.00 52.09 91 ALA A C 1
ATOM 701 O O . ALA A 1 91 ? 26.978 25.705 -23.371 1.00 52.09 91 ALA A O 1
ATOM 702 N N . VAL A 1 92 ? 26.243 24.507 -21.622 1.00 41.78 92 VAL A N 1
ATOM 703 C CA . VAL A 1 92 ? 27.056 23.318 -21.889 1.00 41.78 92 VAL A CA 1
ATOM 704 C C . VAL A 1 92 ? 26.212 22.364 -22.730 1.00 41.78 92 VAL A C 1
ATOM 706 O O . VAL A 1 92 ? 25.268 21.732 -22.260 1.00 41.78 92 VAL A O 1
ATOM 709 N N . SER A 1 93 ? 26.539 22.306 -24.019 1.00 52.53 93 SER A N 1
ATOM 710 C CA . SER A 1 93 ? 26.081 21.256 -24.924 1.00 52.53 93 SER A CA 1
ATOM 711 C C . SER A 1 93 ? 26.732 19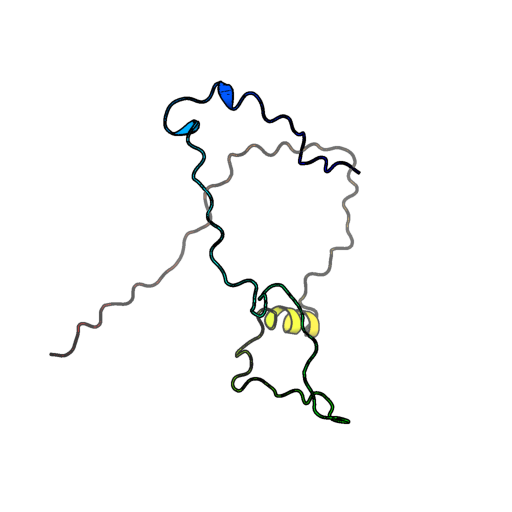.936 -24.517 1.00 52.53 93 SER A C 1
ATOM 713 O O . SER A 1 93 ? 27.927 19.739 -24.719 1.00 52.53 93 SER A O 1
ATOM 715 N N . LEU A 1 94 ? 25.940 19.027 -23.955 1.00 46.62 94 LEU A N 1
ATOM 716 C CA . LEU A 1 94 ? 26.316 17.629 -23.759 1.00 46.62 94 LEU A CA 1
ATOM 717 C C . LEU A 1 94 ? 26.169 16.888 -25.094 1.00 46.62 94 LEU A C 1
ATOM 719 O O . LEU A 1 94 ? 25.057 16.596 -25.532 1.00 46.62 94 LEU A O 1
ATOM 723 N N . SER A 1 95 ? 27.286 16.599 -25.764 1.00 54.94 95 SER A N 1
ATOM 724 C CA . SER A 1 95 ? 27.303 15.675 -26.903 1.00 54.94 95 SER A CA 1
ATOM 725 C C . SER A 1 95 ? 27.396 14.229 -26.412 1.00 54.94 95 SER A C 1
ATOM 727 O O . SER A 1 95 ? 28.231 13.913 -25.571 1.00 54.94 95 SER A O 1
ATOM 729 N N . ALA A 1 96 ? 26.557 13.356 -26.969 1.00 56.00 96 ALA A N 1
ATOM 730 C CA . ALA A 1 96 ? 26.260 11.995 -26.513 1.00 56.00 96 ALA A CA 1
ATOM 731 C C . ALA A 1 96 ? 27.372 10.934 -26.722 1.00 56.00 96 ALA A C 1
ATOM 733 O O . ALA A 1 96 ? 27.061 9.800 -27.078 1.00 56.00 96 ALA A O 1
ATOM 734 N N . SER A 1 97 ? 28.652 11.266 -26.525 1.00 51.75 97 SER A N 1
ATOM 735 C CA . SER A 1 97 ? 29.762 10.348 -26.856 1.00 51.75 97 SER A CA 1
ATOM 736 C C . SER A 1 97 ? 30.477 9.711 -25.659 1.00 51.75 97 SER A C 1
ATOM 738 O O . SER A 1 97 ? 31.326 8.855 -25.872 1.00 51.75 97 SER A O 1
ATOM 740 N N . ASP A 1 98 ? 30.133 10.054 -24.415 1.00 50.31 98 ASP A N 1
ATOM 741 C CA . ASP A 1 98 ? 30.883 9.592 -23.230 1.00 50.31 98 ASP A CA 1
ATOM 742 C C . ASP A 1 98 ? 30.198 8.447 -22.456 1.00 50.31 98 ASP A C 1
ATOM 744 O O . ASP A 1 98 ? 30.370 8.300 -21.247 1.00 50.31 98 ASP A O 1
ATOM 748 N N . VAL A 1 99 ? 29.425 7.603 -23.149 1.00 49.03 99 VAL A N 1
ATOM 749 C CA . VAL A 1 99 ? 28.919 6.327 -22.605 1.00 49.03 99 VAL A CA 1
ATOM 750 C C . VAL A 1 99 ? 29.820 5.194 -23.082 1.00 49.03 99 VAL A C 1
ATOM 752 O O . VAL A 1 99 ? 29.403 4.339 -23.850 1.00 49.03 99 VAL A O 1
ATOM 755 N N . ASP A 1 100 ? 31.080 5.194 -22.667 1.00 48.88 100 ASP A N 1
ATOM 756 C CA . ASP A 1 100 ? 31.866 3.963 -22.639 1.00 48.88 100 ASP A CA 1
ATOM 757 C C . ASP A 1 100 ? 33.043 4.142 -21.680 1.00 48.88 100 ASP A C 1
ATOM 759 O O . ASP A 1 100 ? 33.741 5.151 -21.732 1.00 48.88 100 ASP A O 1
ATOM 763 N N . ARG A 1 101 ? 33.286 3.130 -20.842 1.00 52.12 101 ARG A N 1
ATOM 764 C CA . ARG A 1 101 ? 34.361 3.019 -19.833 1.00 52.12 101 ARG A CA 1
ATOM 765 C C . ARG A 1 101 ? 34.042 3.580 -18.452 1.00 52.12 101 ARG A C 1
ATOM 767 O O . ARG A 1 101 ? 34.522 4.629 -18.048 1.00 52.12 101 ARG A O 1
ATOM 774 N N . THR A 1 102 ? 33.359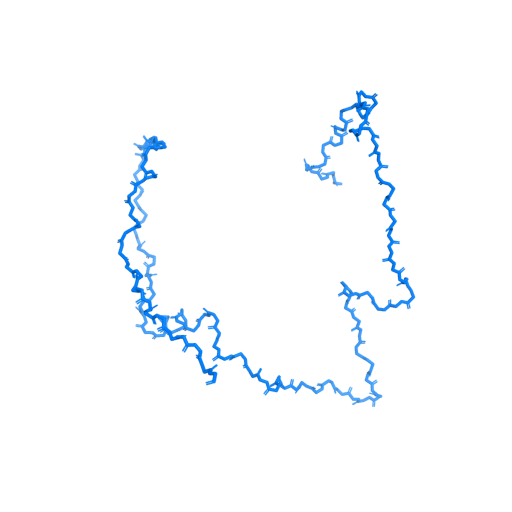 2.762 -17.657 1.00 44.78 102 THR A N 1
ATOM 775 C CA . THR A 1 102 ? 33.850 2.351 -16.323 1.00 44.78 102 THR A CA 1
ATOM 776 C C . THR A 1 102 ? 32.971 1.225 -15.772 1.00 44.78 102 THR A C 1
ATOM 778 O O . THR A 1 102 ? 32.157 1.405 -14.877 1.00 44.78 102 THR A O 1
ATOM 781 N N . ALA A 1 103 ? 33.147 0.023 -16.316 1.00 40.41 103 ALA A N 1
ATOM 782 C CA . ALA A 1 103 ? 32.708 -1.210 -15.669 1.00 40.41 103 ALA A CA 1
ATOM 783 C C . ALA A 1 103 ? 33.740 -2.303 -15.968 1.00 40.41 103 ALA A C 1
ATOM 785 O O . ALA A 1 103 ? 33.593 -3.091 -16.897 1.00 40.41 103 ALA A O 1
ATOM 786 N N . ALA A 1 104 ? 34.840 -2.293 -15.218 1.00 44.75 104 ALA A N 1
ATOM 787 C CA . ALA A 1 104 ? 35.806 -3.382 -15.207 1.00 44.75 104 ALA A CA 1
ATOM 788 C C . ALA A 1 104 ? 36.368 -3.551 -13.787 1.00 44.75 104 ALA A C 1
ATOM 790 O O . ALA A 1 104 ? 36.717 -2.556 -13.155 1.00 44.75 104 ALA A O 1
ATOM 791 N N . LEU A 1 105 ? 36.490 -4.823 -13.376 1.00 39.75 105 LEU A N 1
ATOM 792 C CA . LEU A 1 105 ? 36.875 -5.410 -12.074 1.00 39.75 105 LEU A CA 1
ATOM 793 C C . LEU A 1 105 ? 35.714 -5.581 -11.073 1.00 39.75 105 LEU A C 1
ATOM 795 O O . LEU A 1 105 ? 35.100 -4.608 -10.671 1.00 39.75 105 LEU A O 1
ATOM 799 N N . SER A 1 106 ? 35.393 -6.768 -10.547 1.00 40.00 106 SER A N 1
ATOM 800 C CA . SER A 1 106 ? 36.012 -8.098 -10.634 1.00 40.00 106 SER A CA 1
ATOM 801 C C . SER A 1 106 ? 35.002 -9.126 -10.091 1.00 40.00 106 SER A C 1
ATOM 803 O O . SER A 1 106 ? 34.571 -8.988 -8.948 1.00 40.00 106 SER A O 1
ATOM 805 N N . LEU A 1 107 ? 34.611 -10.138 -10.875 1.00 43.38 107 LEU A N 1
ATOM 806 C CA . LEU A 1 107 ? 33.897 -11.319 -10.374 1.00 43.38 107 LEU A CA 1
ATOM 807 C C . LEU A 1 107 ? 34.867 -12.499 -10.406 1.00 43.38 107 LEU A C 1
ATOM 809 O O . LEU A 1 107 ? 35.358 -12.894 -11.459 1.00 43.38 107 LEU A O 1
ATOM 813 N N . GLN A 1 108 ? 35.167 -12.997 -9.213 1.00 42.31 108 GLN A N 1
ATOM 814 C CA . GLN A 1 108 ? 35.937 -14.203 -8.956 1.00 42.31 108 GLN A CA 1
ATOM 815 C C . GLN A 1 108 ? 35.141 -15.426 -9.442 1.00 42.31 108 GLN A C 1
ATOM 817 O O . GLN A 1 108 ? 33.999 -15.616 -9.027 1.00 42.31 108 GLN A O 1
ATOM 822 N N . GLU A 1 109 ? 35.750 -16.259 -10.284 1.00 51.84 109 GLU A N 1
ATOM 823 C CA . GLU A 1 109 ? 35.220 -17.569 -10.684 1.00 51.84 109 GLU A CA 1
ATOM 824 C C . GLU A 1 109 ? 35.148 -18.522 -9.473 1.00 51.84 109 GLU A C 1
ATOM 826 O O . GLU A 1 109 ? 36.170 -18.716 -8.802 1.00 51.84 109 GLU A O 1
ATOM 831 N N . PRO A 1 110 ? 34.004 -19.170 -9.180 1.00 44.97 110 PRO A N 1
ATOM 832 C CA . PRO A 1 110 ? 33.992 -20.336 -8.312 1.00 44.97 110 PRO A CA 1
ATOM 833 C C . PRO A 1 110 ? 34.278 -21.599 -9.135 1.00 44.97 110 PRO A C 1
ATOM 835 O O . PRO A 1 110 ? 33.503 -21.997 -10.003 1.00 44.97 110 PRO A O 1
ATOM 838 N N . ALA A 1 111 ? 35.408 -22.237 -8.828 1.00 48.22 111 ALA A N 1
ATOM 839 C CA . ALA A 1 111 ? 35.733 -23.583 -9.278 1.00 48.22 111 ALA A CA 1
ATOM 840 C C . ALA A 1 111 ? 34.612 -24.567 -8.895 1.00 48.22 111 ALA A C 1
ATOM 842 O O . ALA A 1 111 ? 34.098 -24.537 -7.775 1.00 48.22 111 ALA A O 1
ATOM 843 N N . GLY A 1 112 ? 34.240 -25.420 -9.849 1.00 44.69 112 GLY A N 1
ATOM 844 C CA . GLY A 1 112 ? 33.153 -26.381 -9.728 1.00 44.69 112 GLY A CA 1
ATOM 845 C C . GLY A 1 112 ? 33.336 -27.379 -8.585 1.00 44.69 112 GLY A C 1
ATOM 846 O O . GLY A 1 112 ? 34.413 -27.935 -8.380 1.00 44.69 112 GLY A O 1
ATOM 847 N N . ALA A 1 113 ? 32.238 -27.630 -7.879 1.00 48.66 113 ALA A N 1
ATOM 848 C CA . ALA A 1 113 ? 32.030 -28.850 -7.120 1.00 48.66 113 ALA A CA 1
ATOM 849 C C . ALA A 1 113 ? 31.133 -29.756 -7.974 1.00 48.66 113 ALA A C 1
ATOM 851 O O . ALA A 1 113 ? 29.940 -29.488 -8.123 1.00 48.66 113 ALA A O 1
ATOM 852 N N . GLU A 1 114 ? 31.733 -30.774 -8.593 1.00 53.31 114 GLU A N 1
ATOM 853 C CA . GLU A 1 114 ? 30.991 -31.862 -9.225 1.00 53.31 114 GLU A CA 1
ATOM 854 C C . GLU A 1 114 ? 30.419 -32.806 -8.166 1.00 53.31 114 GLU A C 1
ATOM 856 O O . GLU A 1 114 ? 30.941 -32.937 -7.057 1.00 53.31 114 GLU A O 1
ATOM 861 N N . GLY A 1 115 ? 29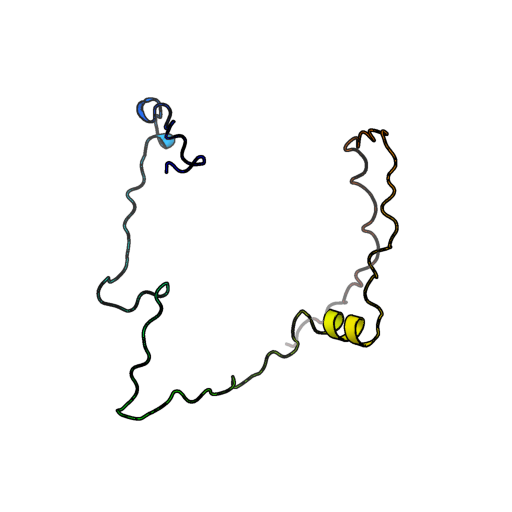.283 -33.391 -8.535 1.00 50.12 115 GLY A N 1
ATOM 862 C CA . GLY A 1 115 ? 28.367 -34.112 -7.676 1.00 50.12 115 GLY A CA 1
ATOM 863 C C . GLY A 1 115 ? 28.854 -35.475 -7.201 1.00 50.12 115 GLY A C 1
ATOM 864 O O . GLY A 1 115 ? 29.622 -36.174 -7.856 1.00 50.12 115 GLY A O 1
ATOM 865 N N . ASP A 1 116 ? 28.296 -35.804 -6.044 1.00 46.00 116 ASP A N 1
ATOM 866 C CA . ASP A 1 116 ? 28.121 -37.118 -5.444 1.00 46.00 116 ASP A CA 1
ATOM 867 C C . ASP A 1 116 ? 27.432 -38.103 -6.407 1.00 46.00 116 ASP A C 1
ATOM 869 O O . ASP A 1 116 ? 26.460 -37.759 -7.090 1.00 46.00 116 ASP A O 1
ATOM 873 N N . GLY A 1 117 ? 27.955 -39.326 -6.428 1.00 48.31 117 GLY A N 1
ATOM 874 C CA . GLY A 1 117 ? 27.396 -40.520 -7.049 1.00 48.31 117 GLY A CA 1
ATOM 875 C C . GLY A 1 117 ? 27.873 -41.744 -6.286 1.00 48.31 117 GLY A C 1
ATOM 876 O O . GLY A 1 117 ? 29.072 -41.764 -5.920 1.00 48.31 117 GLY A O 1
#

Foldseek 3Di:
DDDPVPPVPPPPLVPDDDPSNDDDPDDDDDDPVDDDPPDDDDDPDDVPDDDDDDDDPDDDPDPPCPVVVVCVVVVVPDDPPPDDPPDPDDDDDDDPDPPDDDDDDDDDDDDDDDDDD

pLDDT: mean 72.12, std 17.91, range [39.75, 96.38]